Protein AF-A0A953MFC3-F1 (afdb_monomer_lite)

Radius of gyration: 16.42 Å; chains: 1; bounding box: 33×28×45 Å

Structure (mmCIF, N/CA/C/O backbone):
data_AF-A0A953MFC3-F1
#
_entry.id   AF-A0A953MFC3-F1
#
loop_
_atom_site.group_PDB
_atom_site.id
_atom_site.type_symbol
_atom_site.label_atom_id
_atom_site.label_alt_id
_atom_site.label_comp_id
_atom_site.label_asym_id
_atom_site.label_entity_id
_atom_site.label_seq_id
_atom_site.pdbx_PDB_ins_code
_atom_site.Cartn_x
_atom_site.Cartn_y
_atom_site.Cartn_z
_atom_site.occupancy
_atom_site.B_iso_or_equiv
_atom_site.auth_seq_id
_atom_site.auth_comp_id
_atom_site.auth_asym_id
_atom_site.auth_atom_id
_atom_site.pdbx_PDB_model_num
ATOM 1 N N . MET A 1 1 ? 9.632 14.082 -17.987 1.00 49.28 1 MET A N 1
ATOM 2 C CA . MET A 1 1 ? 8.362 14.559 -17.401 1.00 49.28 1 MET A CA 1
ATOM 3 C C . MET A 1 1 ? 7.592 13.425 -16.721 1.00 49.28 1 MET A C 1
ATOM 5 O O . MET A 1 1 ? 6.975 13.699 -15.709 1.00 49.28 1 MET A O 1
ATOM 9 N N . GLU A 1 2 ? 7.666 12.166 -17.187 1.00 62.69 2 GLU A N 1
ATOM 10 C CA . GLU A 1 2 ? 7.037 11.015 -16.496 1.00 62.69 2 GLU A CA 1
ATOM 11 C C . GLU A 1 2 ? 7.821 10.494 -15.275 1.00 62.69 2 GLU A C 1
ATOM 13 O O . GLU A 1 2 ? 7.213 10.234 -14.243 1.00 62.69 2 GLU A O 1
ATOM 18 N N . SER A 1 3 ? 9.160 10.429 -15.325 1.00 70.88 3 SER A N 1
ATOM 19 C CA . SER A 1 3 ? 9.975 9.938 -14.190 1.00 70.88 3 SER A CA 1
ATOM 20 C C . SER A 1 3 ? 9.859 10.806 -12.923 1.00 70.88 3 SER A C 1
ATOM 22 O O . SER A 1 3 ? 9.790 10.277 -11.815 1.00 70.88 3 SER A O 1
ATOM 24 N N . ASP A 1 4 ? 9.772 12.133 -13.069 1.00 81.44 4 ASP A N 1
ATOM 25 C CA . ASP A 1 4 ? 9.636 13.048 -11.924 1.00 81.44 4 ASP A CA 1
ATOM 26 C C . ASP A 1 4 ? 8.278 12.891 -11.221 1.00 81.44 4 ASP A C 1
ATOM 28 O O . ASP A 1 4 ? 8.199 12.995 -9.999 1.00 81.44 4 ASP A O 1
ATOM 32 N N . ASN A 1 5 ? 7.223 12.562 -11.976 1.00 86.94 5 ASN A N 1
ATOM 33 C CA . ASN A 1 5 ? 5.895 12.310 -11.417 1.00 86.94 5 ASN A CA 1
ATOM 34 C C . ASN A 1 5 ? 5.872 11.026 -10.575 1.00 86.94 5 ASN A C 1
ATOM 36 O O . ASN A 1 5 ? 5.260 11.014 -9.511 1.00 86.94 5 ASN A O 1
ATOM 40 N N . ILE A 1 6 ? 6.557 9.964 -11.018 1.00 87.38 6 ILE A N 1
ATOM 41 C CA . ILE A 1 6 ? 6.643 8.696 -10.272 1.00 87.38 6 ILE A CA 1
ATOM 42 C C . ILE A 1 6 ? 7.440 8.891 -8.977 1.00 87.38 6 ILE A C 1
ATOM 44 O O . ILE A 1 6 ? 7.013 8.435 -7.920 1.00 87.38 6 ILE A O 1
ATOM 48 N N . LYS A 1 7 ? 8.552 9.636 -9.029 1.00 90.38 7 LYS A N 1
ATOM 49 C CA . LYS A 1 7 ? 9.338 9.982 -7.833 1.00 90.38 7 LYS A CA 1
ATOM 50 C C . LYS A 1 7 ? 8.537 10.802 -6.828 1.00 90.38 7 LYS A C 1
ATOM 52 O O . LYS A 1 7 ? 8.602 10.526 -5.634 1.00 90.38 7 LYS A O 1
ATOM 57 N N . GLN A 1 8 ? 7.765 11.779 -7.303 1.00 93.69 8 GLN A N 1
ATOM 58 C CA . GLN A 1 8 ? 6.891 12.554 -6.427 1.00 93.69 8 GLN A CA 1
ATOM 59 C C . GLN A 1 8 ? 5.809 11.667 -5.801 1.00 93.69 8 GLN A C 1
ATOM 61 O O . GLN A 1 8 ? 5.603 11.726 -4.594 1.00 93.69 8 GLN A O 1
ATOM 66 N N . LEU A 1 9 ? 5.172 10.800 -6.593 1.00 92.75 9 LEU A N 1
ATOM 67 C CA . LEU A 1 9 ? 4.152 9.879 -6.097 1.00 92.75 9 LEU A CA 1
ATOM 68 C C . LEU A 1 9 ? 4.712 8.891 -5.062 1.00 92.75 9 LEU A C 1
ATOM 70 O O . LEU A 1 9 ? 4.027 8.584 -4.086 1.00 92.75 9 LEU A O 1
ATOM 74 N N . TYR A 1 10 ? 5.949 8.422 -5.245 1.00 95.00 10 TYR A N 1
ATOM 75 C CA . TYR A 1 10 ? 6.661 7.612 -4.256 1.00 95.00 10 TYR A CA 1
ATOM 76 C C . TYR A 1 10 ? 6.836 8.365 -2.935 1.00 95.00 10 TYR A C 1
ATOM 78 O O . TYR A 1 10 ? 6.445 7.848 -1.890 1.00 95.00 10 TYR A O 1
ATOM 86 N N . GLU A 1 11 ? 7.360 9.594 -2.963 1.00 96.38 11 GLU A N 1
ATOM 87 C CA . GLU A 1 11 ? 7.557 10.375 -1.734 1.00 96.38 11 GLU A CA 1
ATOM 88 C C . GLU A 1 11 ? 6.231 10.729 -1.051 1.00 96.38 11 GLU A C 1
ATOM 90 O O . GLU A 1 11 ? 6.125 10.633 0.173 1.00 96.38 11 GLU A O 1
ATOM 95 N N . ASP A 1 12 ? 5.194 11.062 -1.824 1.00 96.00 12 ASP A N 1
ATOM 96 C CA . ASP A 1 12 ? 3.857 11.336 -1.295 1.00 96.00 12 ASP A CA 1
ATOM 97 C C . ASP A 1 12 ? 3.270 10.088 -0.613 1.00 96.00 12 ASP A C 1
ATOM 99 O O . ASP A 1 12 ? 2.768 10.168 0.513 1.00 96.00 12 ASP A O 1
ATOM 103 N N . SER A 1 13 ? 3.380 8.919 -1.254 1.00 95.81 13 SER A N 1
ATOM 104 C CA . SER A 1 13 ? 2.884 7.639 -0.723 1.00 95.81 13 SER A CA 1
ATOM 105 C C . SER A 1 13 ? 3.653 7.209 0.524 1.00 95.81 13 SER A C 1
ATOM 107 O O . SER A 1 13 ? 3.051 6.842 1.536 1.00 95.81 13 SER A O 1
ATOM 109 N N . ARG A 1 14 ? 4.981 7.350 0.503 1.00 95.94 14 ARG A N 1
ATOM 110 C CA . ARG A 1 14 ? 5.854 7.087 1.648 1.00 95.94 14 ARG A CA 1
ATOM 111 C C . ARG A 1 14 ? 5.517 7.995 2.829 1.00 95.94 14 ARG A C 1
ATOM 113 O O . ARG A 1 14 ? 5.427 7.528 3.965 1.00 95.94 14 ARG A O 1
ATOM 120 N N . GLN A 1 15 ? 5.296 9.286 2.587 1.00 96.75 15 GLN A N 1
ATOM 121 C CA . GLN A 1 15 ? 4.924 10.226 3.641 1.00 96.75 15 GLN A CA 1
ATOM 122 C C . GLN A 1 15 ? 3.528 9.927 4.201 1.00 96.75 15 GLN A C 1
ATOM 124 O O . GLN A 1 15 ? 3.323 10.030 5.413 1.00 96.75 15 GLN A O 1
ATOM 129 N N . LEU A 1 16 ? 2.576 9.532 3.350 1.00 95.06 16 LEU A N 1
ATOM 130 C CA . LEU A 1 16 ? 1.262 9.064 3.786 1.00 95.06 16 LEU A CA 1
ATOM 131 C C . LEU A 1 16 ? 1.381 7.833 4.688 1.00 95.06 16 LEU A C 1
ATOM 133 O O . LEU A 1 16 ? 0.799 7.850 5.771 1.00 95.06 16 LEU A O 1
ATOM 137 N N . LEU A 1 17 ? 2.172 6.825 4.299 1.00 95.12 17 LEU A N 1
ATOM 138 C CA . LEU A 1 17 ? 2.411 5.621 5.099 1.00 95.12 17 LEU A CA 1
ATOM 139 C C . LEU A 1 17 ? 2.941 5.977 6.495 1.00 95.12 17 LEU A C 1
ATOM 141 O O . LEU A 1 17 ? 2.325 5.597 7.490 1.00 95.12 17 LEU A O 1
ATOM 145 N N . ILE A 1 18 ? 3.992 6.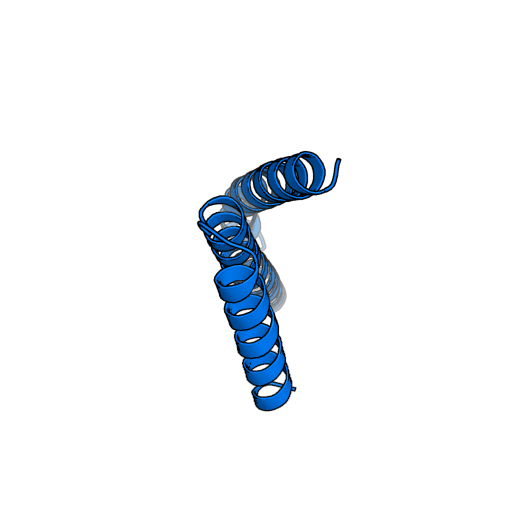801 6.578 1.00 94.50 18 ILE A N 1
ATOM 146 C CA . ILE A 1 18 ? 4.554 7.297 7.850 1.00 94.50 18 ILE A CA 1
ATOM 147 C C . ILE A 1 18 ? 3.477 8.000 8.691 1.00 94.50 18 ILE A C 1
ATOM 149 O O . ILE A 1 18 ? 3.362 7.783 9.896 1.00 94.50 18 ILE A O 1
ATOM 153 N N . ASN A 1 19 ? 2.640 8.826 8.060 1.00 94.25 19 ASN A N 1
ATOM 154 C CA . ASN A 1 19 ? 1.582 9.561 8.753 1.00 94.25 19 ASN A CA 1
ATOM 155 C C . ASN A 1 19 ? 0.455 8.657 9.279 1.00 94.25 19 ASN A C 1
ATOM 157 O O . ASN A 1 19 ? -0.312 9.090 10.145 1.00 94.25 19 ASN A O 1
ATOM 161 N N . THR A 1 20 ? 0.338 7.421 8.784 1.00 92.12 20 THR A N 1
ATOM 162 C CA . THR A 1 20 ? -0.632 6.449 9.302 1.00 92.12 20 THR A CA 1
ATOM 163 C C . THR A 1 20 ? -0.160 5.740 10.572 1.00 92.12 20 THR A C 1
ATOM 165 O O . THR A 1 20 ? -1.007 5.333 11.364 1.00 92.12 20 THR A O 1
ATOM 168 N N . GLU A 1 21 ? 1.151 5.613 10.820 1.00 88.81 21 GLU A N 1
ATOM 169 C CA . GLU A 1 21 ? 1.688 4.874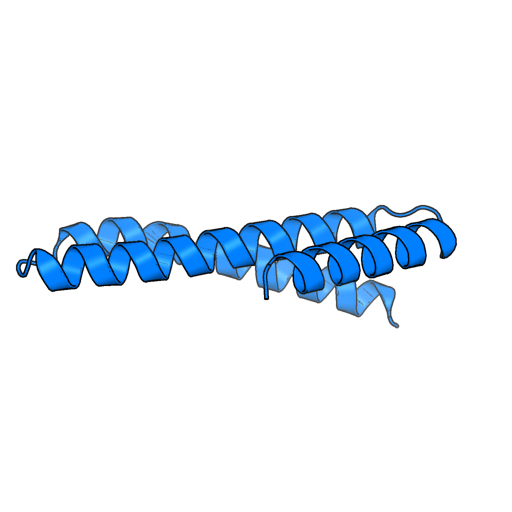 11.980 1.00 88.81 21 GLU A CA 1
ATOM 170 C C . GLU A 1 21 ? 1.108 5.349 13.330 1.00 88.81 21 GLU A C 1
ATOM 172 O O . GLU A 1 21 ? 0.672 4.509 14.125 1.00 88.81 21 GLU A O 1
ATOM 177 N N . PRO A 1 22 ? 0.973 6.668 13.599 1.00 92.88 22 PRO A N 1
ATOM 178 C CA . PRO A 1 22 ? 0.406 7.149 14.859 1.00 92.88 22 PRO A CA 1
ATOM 179 C C . PRO A 1 22 ? -1.092 6.854 15.019 1.00 92.88 22 PRO A C 1
ATOM 181 O O . PRO A 1 22 ? -1.631 6.991 16.120 1.00 92.88 22 PRO A O 1
ATOM 184 N N . LEU A 1 23 ? -1.809 6.503 13.942 1.00 91.50 23 LEU A N 1
ATOM 185 C CA . LEU A 1 23 ? -3.246 6.235 14.008 1.00 91.50 23 LEU A CA 1
ATOM 186 C C . LEU A 1 23 ? -3.523 4.981 14.837 1.00 91.50 23 LEU A C 1
ATOM 188 O O . LEU A 1 23 ? -4.397 5.024 15.699 1.00 91.50 23 LEU A O 1
ATOM 192 N N . THR A 1 24 ? -2.737 3.916 14.665 1.00 87.06 24 THR A N 1
ATOM 193 C CA . THR A 1 24 ? -2.892 2.661 15.420 1.00 87.06 24 THR A CA 1
ATOM 194 C C . THR A 1 24 ? -2.786 2.893 16.928 1.00 87.06 24 THR A C 1
ATOM 196 O O . THR A 1 24 ? -3.589 2.365 17.701 1.00 87.06 24 THR A O 1
ATOM 199 N N . GLU A 1 25 ? -1.853 3.747 17.358 1.00 90.06 25 GLU A N 1
ATOM 200 C CA . GLU A 1 25 ? -1.708 4.121 18.766 1.00 90.06 25 GLU A CA 1
ATOM 201 C C . GLU A 1 25 ? -2.901 4.953 19.261 1.00 90.06 25 GLU A C 1
ATOM 203 O O . GLU A 1 25 ? -3.461 4.664 20.320 1.00 90.06 25 GLU A O 1
ATOM 208 N N . ARG A 1 26 ? -3.375 5.933 18.479 1.00 92.69 26 ARG A N 1
ATOM 209 C CA . ARG A 1 26 ? -4.553 6.751 18.837 1.00 92.69 26 ARG A CA 1
ATOM 210 C C . ARG A 1 26 ? -5.817 5.912 19.032 1.00 92.69 26 ARG A C 1
ATOM 212 O O . ARG A 1 26 ? -6.635 6.234 19.897 1.00 92.69 26 ARG A O 1
ATOM 219 N N . LEU A 1 27 ? -5.968 4.820 18.282 1.00 93.56 27 LEU A N 1
ATOM 220 C CA . LEU A 1 27 ? -7.108 3.908 18.417 1.00 93.56 27 LEU A CA 1
ATOM 221 C C . LEU A 1 27 ? -7.140 3.182 19.772 1.00 93.56 27 LEU A C 1
ATOM 223 O O . LEU A 1 27 ? -8.212 2.767 20.214 1.00 93.56 27 LEU A O 1
ATOM 227 N N . THR A 1 28 ? -6.014 3.075 20.489 1.00 90.56 28 THR A N 1
ATOM 228 C CA . THR A 1 28 ? -5.979 2.455 21.828 1.00 90.56 28 THR A CA 1
ATOM 229 C C . THR A 1 28 ? -6.852 3.185 22.854 1.00 90.56 28 THR A C 1
ATOM 231 O O . THR A 1 28 ? -7.368 2.551 23.775 1.00 90.56 28 THR A O 1
ATOM 234 N N . GLY A 1 29 ? -7.094 4.488 22.662 1.00 94.44 29 GLY A N 1
ATOM 235 C CA . GLY A 1 29 ? -7.956 5.303 23.521 1.00 94.44 29 GLY A CA 1
ATOM 236 C C . GLY A 1 29 ? -9.461 5.058 23.341 1.00 94.44 29 GLY A C 1
ATOM 237 O O . GLY A 1 29 ? -10.268 5.585 24.113 1.00 94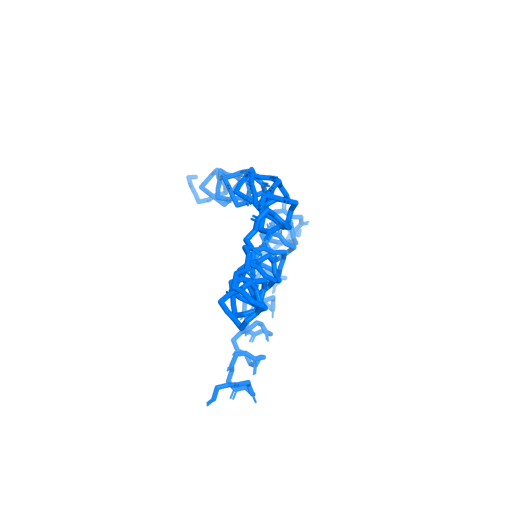.44 29 GLY A O 1
ATOM 238 N N . ILE A 1 30 ? -9.873 4.268 22.343 1.00 96.31 30 ILE A N 1
ATOM 239 C CA . ILE A 1 30 ? -11.286 4.000 22.063 1.00 96.31 30 ILE A CA 1
ATOM 240 C C . ILE A 1 30 ? -11.848 3.001 23.078 1.00 96.31 30 ILE A C 1
ATOM 242 O O . ILE A 1 30 ? -11.428 1.847 23.163 1.00 96.31 30 ILE A O 1
ATOM 246 N N . ARG A 1 31 ? -12.862 3.446 23.832 1.00 97.31 31 ARG A N 1
ATOM 247 C CA . ARG A 1 31 ? -13.522 2.639 24.872 1.00 97.31 31 ARG A CA 1
ATOM 248 C C . ARG A 1 31 ? -14.410 1.529 24.317 1.00 97.31 31 ARG A C 1
ATOM 250 O O . ARG A 1 31 ? -14.541 0.498 24.964 1.00 97.31 31 ARG A O 1
ATOM 257 N N . ASN A 1 32 ? -15.042 1.743 23.161 1.00 97.88 32 ASN A N 1
ATOM 258 C CA . ASN A 1 32 ? -15.879 0.732 22.516 1.00 97.88 32 ASN A CA 1
ATOM 259 C C . ASN A 1 32 ? -14.977 -0.335 21.858 1.00 97.88 32 ASN A C 1
ATOM 261 O O . ASN A 1 32 ? -14.285 -0.002 20.894 1.00 97.88 32 ASN A O 1
ATOM 265 N N . PRO A 1 33 ? -14.976 -1.597 22.334 1.00 96.00 33 PRO A N 1
ATOM 266 C CA . PRO A 1 33 ? -14.049 -2.612 21.837 1.00 96.00 33 PRO A CA 1
ATOM 267 C C . PRO A 1 33 ? -14.280 -2.975 20.371 1.00 96.00 33 PRO A C 1
ATOM 269 O O . PRO A 1 33 ? -13.316 -3.136 19.635 1.00 96.00 33 PRO A O 1
ATOM 272 N N . GLN A 1 34 ? -15.538 -3.060 19.938 1.00 97.06 34 GLN A N 1
ATOM 273 C CA . GLN A 1 34 ? -15.873 -3.446 18.569 1.00 97.06 34 GLN A CA 1
ATOM 274 C C . GLN A 1 34 ? -15.458 -2.362 17.573 1.00 97.06 34 GLN A C 1
ATOM 276 O O . GLN A 1 34 ? -14.780 -2.655 16.597 1.00 97.06 34 GLN A O 1
ATOM 281 N N . LEU A 1 35 ? -15.792 -1.100 17.861 1.00 95.88 35 LEU A N 1
ATOM 282 C CA . LEU A 1 35 ? -15.376 0.033 17.032 1.00 95.88 35 LEU A CA 1
ATOM 283 C C . LEU A 1 35 ? -13.848 0.136 16.946 1.00 95.88 35 LEU A C 1
ATOM 285 O O . LEU A 1 35 ? -13.311 0.426 15.881 1.00 95.88 35 LEU A O 1
ATOM 289 N N . LYS A 1 36 ? -13.152 -0.096 18.064 1.00 96.88 36 LYS A N 1
ATOM 290 C CA . LYS A 1 36 ? -11.689 -0.076 18.112 1.00 96.88 36 LYS A CA 1
ATOM 291 C C . LYS A 1 36 ? -11.080 -1.104 17.161 1.00 96.88 36 LYS A C 1
ATOM 293 O O . LYS A 1 36 ? -10.182 -0.742 16.412 1.00 96.88 36 LYS A O 1
ATOM 298 N N . GLU A 1 37 ? -11.547 -2.350 17.199 1.00 95.56 37 GLU A N 1
ATOM 299 C CA . GLU A 1 37 ? -11.010 -3.399 16.325 1.00 95.56 37 GLU A CA 1
ATOM 300 C C . GLU A 1 37 ? -11.356 -3.130 14.855 1.00 95.56 37 GLU A C 1
ATOM 302 O O . GLU A 1 37 ? -10.455 -3.132 14.030 1.00 95.56 37 GLU A O 1
ATOM 307 N N . THR A 1 38 ? -12.589 -2.720 14.533 1.00 96.38 38 THR A N 1
ATOM 308 C CA . THR A 1 38 ? -12.943 -2.339 13.151 1.00 96.38 38 THR A CA 1
ATOM 309 C C . THR A 1 38 ? -12.057 -1.219 12.599 1.00 96.38 38 THR A C 1
AT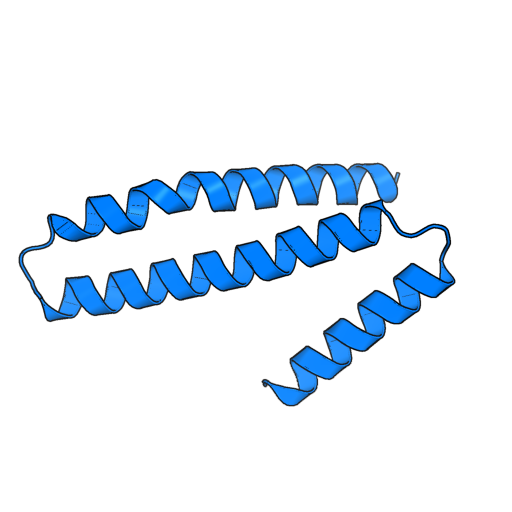OM 311 O O . THR A 1 38 ? -11.623 -1.274 11.453 1.00 96.38 38 THR A O 1
ATOM 314 N N . LEU A 1 39 ? -11.764 -0.191 13.399 1.00 96.12 39 LEU A N 1
ATOM 315 C CA . LEU A 1 39 ? -10.893 0.899 12.954 1.00 96.12 39 LEU A CA 1
ATOM 316 C C . LEU A 1 39 ? -9.431 0.468 12.824 1.00 96.12 39 LEU A C 1
ATOM 318 O O . LEU A 1 39 ? -8.733 0.989 11.957 1.00 96.12 39 LEU A O 1
ATOM 322 N N . LYS A 1 40 ? -8.961 -0.462 13.663 1.00 94.19 40 LYS A N 1
ATOM 323 C CA . LYS A 1 40 ? -7.621 -1.036 13.512 1.00 94.19 40 LYS A CA 1
ATOM 324 C C . LYS A 1 40 ? -7.515 -1.821 12.218 1.00 94.19 40 LYS A C 1
ATOM 326 O O . LYS A 1 40 ? -6.546 -1.617 11.500 1.00 94.19 40 LYS A O 1
ATOM 331 N N . ASP A 1 41 ? -8.512 -2.646 11.910 1.00 95.00 41 ASP A N 1
ATOM 332 C CA . ASP A 1 41 ? -8.550 -3.406 10.662 1.00 95.00 41 ASP A CA 1
ATOM 333 C C . ASP A 1 41 ? -8.471 -2.458 9.460 1.00 95.00 41 ASP A C 1
ATOM 335 O O . ASP A 1 41 ? -7.639 -2.650 8.582 1.00 95.00 41 ASP A O 1
ATOM 339 N N . TYR A 1 42 ? -9.239 -1.361 9.471 1.00 94.69 42 TYR A N 1
ATOM 340 C CA . TYR A 1 42 ? -9.185 -0.356 8.403 1.00 94.69 42 TYR A CA 1
ATOM 341 C C . TYR A 1 42 ? -7.815 0.311 8.276 1.00 94.69 42 TYR A C 1
ATOM 343 O O . TYR A 1 42 ? -7.312 0.469 7.166 1.00 94.69 42 TYR A O 1
ATOM 351 N N . VAL A 1 43 ? -7.202 0.708 9.394 1.00 94.81 43 VAL A N 1
ATOM 352 C CA . VAL A 1 43 ? -5.862 1.312 9.374 1.00 94.81 43 VAL A CA 1
ATOM 353 C C . VAL A 1 43 ? -4.828 0.313 8.861 1.00 94.81 43 VAL A C 1
ATOM 355 O O . VAL A 1 43 ? -3.988 0.694 8.052 1.00 94.81 43 VAL A O 1
ATOM 358 N N . HIS A 1 44 ? -4.909 -0.951 9.275 1.00 93.81 44 HIS A N 1
ATOM 359 C CA . HIS A 1 44 ? -4.009 -1.999 8.807 1.00 93.81 44 HIS A CA 1
ATOM 360 C C . HIS A 1 44 ? -4.165 -2.269 7.312 1.00 93.81 44 HIS A C 1
ATOM 362 O O . HIS A 1 44 ? -3.152 -2.339 6.626 1.00 93.81 44 HIS A O 1
ATOM 368 N N . THR A 1 45 ? -5.391 -2.340 6.788 1.00 93.94 45 THR A N 1
ATOM 369 C CA . THR A 1 45 ? -5.620 -2.464 5.340 1.00 93.94 45 THR A CA 1
ATOM 370 C C . THR A 1 45 ? -4.989 -1.297 4.585 1.00 93.94 45 THR A C 1
ATOM 372 O O . THR A 1 45 ? -4.186 -1.518 3.688 1.00 93.94 45 THR A O 1
ATOM 375 N N . VAL A 1 46 ? -5.251 -0.055 5.007 1.00 93.00 46 VAL A N 1
ATOM 376 C CA . VAL A 1 46 ? -4.668 1.133 4.359 1.00 93.00 46 VAL A CA 1
ATOM 377 C C . VAL A 1 46 ? -3.136 1.131 4.432 1.00 93.00 46 VAL A C 1
ATOM 379 O O . VAL A 1 46 ? -2.477 1.485 3.459 1.00 93.00 46 VAL A O 1
ATOM 382 N N . GLN A 1 47 ? -2.554 0.727 5.564 1.00 93.75 47 GLN A N 1
ATOM 383 C CA . GLN A 1 47 ? -1.102 0.591 5.729 1.00 93.75 47 GLN A CA 1
ATOM 384 C C . GLN A 1 47 ? -0.511 -0.459 4.791 1.00 93.75 47 GLN A C 1
ATOM 386 O O . GLN A 1 47 ? 0.522 -0.207 4.177 1.00 93.75 47 GLN A O 1
ATOM 391 N N . SER A 1 48 ? -1.159 -1.618 4.673 1.00 93.75 48 SER A N 1
ATOM 392 C CA . SER A 1 48 ? -0.743 -2.678 3.756 1.00 93.75 48 SER A CA 1
ATOM 393 C C . SER A 1 48 ? -0.811 -2.222 2.301 1.00 93.75 48 SER A C 1
ATOM 395 O O . SER A 1 48 ? 0.161 -2.408 1.573 1.00 93.75 48 SER A O 1
ATOM 397 N N . ASP A 1 49 ? -1.894 -1.558 1.899 1.00 91.50 49 ASP A N 1
ATOM 398 C CA . ASP A 1 49 ? -2.061 -1.051 0.535 1.00 91.50 49 ASP A CA 1
ATOM 399 C C . ASP A 1 49 ? -1.010 0.020 0.200 1.00 91.50 49 ASP A C 1
ATOM 401 O O . ASP A 1 49 ? -0.391 -0.013 -0.864 1.00 91.50 49 ASP A O 1
ATOM 405 N N . LEU A 1 50 ? -0.755 0.950 1.129 1.00 93.44 50 LEU A N 1
ATOM 406 C CA . LEU A 1 50 ? 0.272 1.982 0.967 1.00 93.44 50 LEU A CA 1
ATOM 407 C C . LEU A 1 50 ? 1.684 1.395 0.909 1.00 93.44 50 LEU A C 1
ATOM 409 O O . LEU A 1 50 ? 2.509 1.907 0.153 1.00 93.44 50 LEU A O 1
ATOM 413 N N . LEU A 1 51 ? 1.972 0.346 1.684 1.00 95.00 51 LEU A N 1
ATOM 414 C CA . LEU A 1 51 ? 3.260 -0.345 1.641 1.00 95.00 51 LEU A CA 1
ATOM 415 C C . LEU A 1 51 ? 3.480 -0.991 0.269 1.00 95.00 51 LEU A C 1
ATOM 417 O O . LEU A 1 51 ? 4.483 -0.701 -0.373 1.00 95.00 51 LEU A O 1
ATOM 421 N N . ILE A 1 52 ? 2.507 -1.769 -0.217 1.00 92.06 52 ILE A N 1
ATOM 422 C CA . ILE A 1 52 ? 2.567 -2.414 -1.539 1.00 92.06 52 ILE A CA 1
ATOM 423 C C . ILE A 1 52 ? 2.756 -1.373 -2.648 1.00 92.06 52 ILE A C 1
ATOM 425 O O . ILE A 1 52 ? 3.589 -1.555 -3.536 1.00 92.06 52 ILE A O 1
ATOM 429 N N . LEU A 1 53 ? 2.006 -0.267 -2.597 1.00 91.12 53 LEU A N 1
ATOM 430 C CA . LEU A 1 53 ? 2.142 0.820 -3.563 1.00 91.12 53 LEU A CA 1
ATOM 431 C C . LEU A 1 53 ? 3.534 1.462 -3.503 1.00 91.12 53 LEU A C 1
ATOM 433 O O . LEU A 1 53 ? 4.136 1.715 -4.543 1.00 91.12 53 LEU A O 1
ATOM 437 N N . THR A 1 54 ? 4.043 1.734 -2.302 1.00 94.50 54 THR A N 1
ATOM 438 C CA . THR A 1 54 ? 5.352 2.375 -2.113 1.00 94.50 54 THR A CA 1
ATOM 439 C C . THR A 1 54 ? 6.481 1.480 -2.619 1.00 94.50 54 THR A C 1
ATOM 441 O O . THR A 1 54 ? 7.365 1.978 -3.314 1.00 94.50 54 THR A O 1
ATOM 444 N N . ASP A 1 55 ? 6.414 0.175 -2.348 1.00 93.12 55 ASP A N 1
ATOM 445 C CA . ASP A 1 55 ? 7.381 -0.808 -2.841 1.00 93.12 55 ASP A CA 1
ATOM 446 C C . ASP A 1 55 ? 7.341 -0.889 -4.372 1.00 93.12 55 ASP A C 1
ATOM 448 O O . ASP A 1 55 ? 8.377 -0.794 -5.023 1.00 93.12 55 ASP A O 1
ATOM 452 N N . LEU A 1 56 ? 6.148 -0.951 -4.974 1.00 91.81 56 LEU A N 1
ATOM 453 C CA . LEU A 1 56 ? 6.006 -0.943 -6.433 1.00 91.81 56 LEU A CA 1
ATOM 454 C C . LEU A 1 56 ? 6.618 0.314 -7.065 1.00 91.81 56 LEU A C 1
ATOM 456 O O . LEU A 1 56 ? 7.316 0.231 -8.073 1.00 91.81 56 LEU A O 1
ATOM 460 N N . LEU A 1 57 ? 6.334 1.486 -6.494 1.00 92.06 57 LEU A N 1
ATOM 461 C CA . LEU A 1 57 ? 6.859 2.754 -6.992 1.00 92.06 57 LEU A CA 1
ATOM 462 C C . LEU A 1 57 ? 8.378 2.831 -6.844 1.00 92.06 57 LEU A C 1
ATOM 464 O O . LEU A 1 57 ? 9.037 3.375 -7.727 1.00 92.06 57 LEU A O 1
ATOM 468 N N . PHE A 1 58 ? 8.931 2.284 -5.761 1.00 93.56 58 PHE A N 1
ATOM 469 C CA . PHE A 1 58 ? 10.373 2.179 -5.583 1.00 93.56 58 PHE A CA 1
ATOM 470 C C . PHE A 1 58 ? 11.002 1.327 -6.688 1.00 93.56 58 PHE A C 1
ATOM 472 O O . PHE A 1 58 ? 11.906 1.813 -7.366 1.00 93.56 58 PHE A O 1
ATOM 479 N N . GLU A 1 59 ? 10.464 0.129 -6.934 1.00 92.56 59 GLU A N 1
ATOM 480 C CA . GLU A 1 59 ? 10.941 -0.759 -8.001 1.00 92.56 59 GLU A CA 1
ATOM 481 C C . GLU A 1 59 ? 10.862 -0.080 -9.381 1.00 92.56 59 GLU A C 1
ATOM 483 O O . GLU A 1 59 ? 11.833 -0.098 -10.136 1.00 92.56 59 GLU A O 1
ATOM 488 N N . LEU A 1 60 ? 9.763 0.628 -9.680 1.00 89.88 60 LEU A N 1
ATOM 489 C CA . LEU A 1 60 ? 9.615 1.409 -10.920 1.00 89.88 60 LEU A CA 1
ATOM 490 C C . LEU A 1 60 ? 10.683 2.498 -11.085 1.00 89.88 60 LEU A C 1
ATOM 492 O O . LEU A 1 60 ? 11.094 2.794 -12.205 1.00 89.88 60 LEU A O 1
ATOM 496 N N . ILE A 1 61 ? 11.107 3.139 -9.992 1.00 89.62 61 ILE A N 1
ATOM 497 C CA . ILE A 1 61 ? 12.148 4.178 -10.021 1.00 89.62 61 ILE A CA 1
ATOM 498 C C . ILE A 1 61 ? 13.533 3.560 -10.249 1.00 89.62 61 ILE A C 1
ATOM 500 O O . ILE A 1 61 ? 14.420 4.247 -10.764 1.00 89.62 61 ILE A O 1
ATOM 504 N N . THR A 1 62 ? 13.726 2.300 -9.857 1.00 90.12 62 THR A N 1
ATOM 505 C CA . THR A 1 62 ? 15.002 1.585 -9.965 1.00 90.12 62 THR A CA 1
ATOM 506 C C . THR A 1 62 ? 15.157 0.751 -11.233 1.00 90.12 62 THR A C 1
ATOM 508 O O . THR A 1 62 ? 16.283 0.346 -11.509 1.00 90.12 62 THR A O 1
ATOM 511 N N . CYS A 1 63 ? 14.085 0.518 -12.001 1.00 90.00 63 CYS A N 1
ATOM 512 C CA . CYS A 1 63 ? 14.149 -0.187 -13.283 1.00 90.00 63 CYS A CA 1
ATOM 513 C C . CYS A 1 63 ? 15.180 0.439 -14.235 1.00 90.00 63 CYS A C 1
ATOM 515 O O . CYS A 1 63 ? 15.233 1.662 -14.407 1.00 90.00 63 CYS A O 1
ATOM 517 N N . GLU A 1 64 ? 15.981 -0.410 -14.876 1.00 87.12 64 GLU A N 1
ATOM 518 C CA . GLU A 1 64 ? 17.052 0.018 -15.780 1.00 87.12 64 GLU A CA 1
ATOM 519 C C . GLU A 1 64 ? 16.521 0.374 -17.177 1.00 87.12 64 GLU A C 1
ATOM 521 O O . GLU A 1 64 ? 17.083 1.246 -17.850 1.00 87.12 64 GLU A O 1
ATOM 526 N N . ASP A 1 65 ? 15.429 -0.268 -17.609 1.00 89.19 65 ASP A N 1
ATOM 527 C CA . ASP A 1 65 ? 14.814 -0.058 -18.919 1.00 89.19 65 ASP A CA 1
ATOM 528 C C . ASP A 1 65 ? 13.277 -0.220 -18.939 1.00 89.19 65 ASP A C 1
ATOM 530 O O . ASP A 1 65 ? 12.634 -0.593 -17.956 1.00 89.19 65 ASP A O 1
ATOM 534 N N . GLU A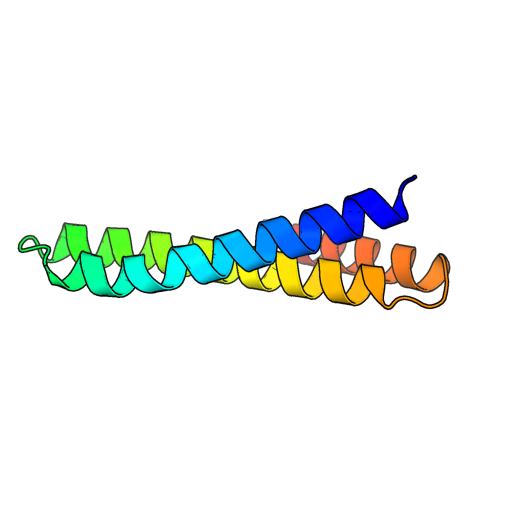 1 66 ? 12.672 0.096 -20.089 1.00 86.62 66 GLU A N 1
ATOM 535 C CA . GLU A 1 66 ? 11.219 0.025 -20.307 1.00 86.62 66 GLU A CA 1
ATOM 536 C C . GLU A 1 66 ? 10.663 -1.411 -20.256 1.00 86.62 66 GLU A C 1
ATOM 538 O O . GLU A 1 66 ? 9.495 -1.600 -19.916 1.00 86.62 66 GLU A O 1
ATOM 543 N N . THR A 1 67 ? 11.484 -2.427 -20.540 1.00 91.62 67 THR A N 1
ATOM 544 C CA . THR A 1 67 ? 11.069 -3.838 -20.503 1.00 91.62 67 THR A CA 1
ATOM 545 C C . THR A 1 67 ? 10.802 -4.279 -19.068 1.00 91.62 67 THR A C 1
ATOM 547 O O . THR A 1 67 ? 9.814 -4.967 -18.804 1.00 91.62 67 THR A O 1
ATOM 550 N N . GLU A 1 68 ? 11.657 -3.868 -18.128 1.00 89.75 68 GLU A N 1
ATOM 551 C CA . GLU A 1 68 ? 11.459 -4.137 -16.700 1.00 89.75 68 GLU A CA 1
ATOM 552 C C . GLU A 1 68 ? 10.200 -3.447 -16.167 1.00 89.75 68 GLU A C 1
ATOM 554 O O . GLU A 1 68 ? 9.419 -4.059 -15.436 1.00 89.75 68 GLU A O 1
ATOM 559 N N . ILE A 1 69 ? 9.952 -2.208 -16.602 1.00 87.00 69 ILE A N 1
ATOM 560 C CA . ILE A 1 69 ? 8.744 -1.453 -16.249 1.00 87.00 69 ILE A CA 1
ATOM 561 C C . ILE A 1 69 ? 7.487 -2.182 -16.744 1.00 87.00 69 ILE A C 1
ATOM 563 O O . ILE A 1 69 ? 6.550 -2.398 -15.970 1.00 87.00 69 ILE A O 1
ATOM 567 N N . GLU A 1 70 ? 7.453 -2.597 -18.014 1.00 88.81 70 GLU A N 1
ATOM 568 C CA . GLU A 1 70 ? 6.323 -3.351 -18.568 1.00 88.81 70 GLU A CA 1
ATOM 569 C C . GLU A 1 70 ? 6.117 -4.686 -17.846 1.00 88.81 70 GLU A C 1
ATOM 571 O O . GLU A 1 70 ? 4.978 -5.067 -17.557 1.00 88.81 70 GLU A O 1
ATOM 576 N N . PHE A 1 71 ? 7.197 -5.401 -17.530 1.00 89.88 71 PHE A N 1
ATOM 577 C CA . PHE A 1 71 ? 7.130 -6.656 -16.787 1.00 89.88 71 PHE A CA 1
ATOM 578 C C . PHE A 1 71 ? 6.519 -6.458 -15.392 1.00 89.88 71 PHE A C 1
ATOM 580 O O . PHE A 1 71 ? 5.629 -7.216 -14.990 1.00 89.88 71 PHE A O 1
ATOM 587 N N . LEU A 1 72 ? 6.940 -5.413 -14.678 1.00 88.31 72 LEU A N 1
ATOM 588 C CA . LEU A 1 72 ? 6.449 -5.079 -13.343 1.00 88.31 72 LEU A CA 1
ATOM 589 C C . LEU A 1 72 ? 4.959 -4.700 -13.363 1.00 88.31 72 LEU A C 1
ATOM 591 O O . LEU A 1 72 ? 4.176 -5.210 -12.559 1.00 88.31 72 LEU A O 1
ATOM 595 N N . ILE A 1 73 ? 4.543 -3.855 -14.313 1.00 87.12 73 ILE A N 1
ATOM 596 C CA . ILE A 1 73 ? 3.142 -3.435 -14.472 1.00 87.12 73 ILE A CA 1
ATOM 597 C C . ILE A 1 73 ? 2.249 -4.630 -14.817 1.00 87.12 73 ILE A C 1
ATOM 599 O O . ILE A 1 73 ? 1.181 -4.788 -14.223 1.00 87.12 73 ILE A O 1
ATOM 603 N N . ASN A 1 74 ? 2.676 -5.488 -15.749 1.00 90.56 74 ASN A N 1
ATOM 604 C CA . ASN A 1 74 ? 1.915 -6.681 -16.119 1.00 90.56 74 ASN A CA 1
ATOM 605 C C . ASN A 1 74 ? 1.799 -7.657 -14.943 1.00 90.56 74 ASN A C 1
ATOM 607 O O . ASN A 1 74 ? 0.703 -8.128 -14.659 1.00 90.56 74 ASN A O 1
ATOM 611 N N . THR A 1 75 ? 2.887 -7.892 -14.205 1.00 87.81 75 THR A N 1
ATOM 612 C CA . THR A 1 75 ? 2.862 -8.751 -13.010 1.00 87.81 75 THR A CA 1
ATOM 613 C C . THR A 1 75 ? 1.900 -8.205 -11.953 1.00 87.81 75 THR A C 1
ATOM 615 O O . THR A 1 75 ? 1.119 -8.958 -11.375 1.00 87.81 75 THR A O 1
ATOM 618 N N . ASN A 1 76 ? 1.905 -6.889 -11.717 1.00 86.06 76 ASN A N 1
ATOM 619 C CA . ASN A 1 76 ? 0.978 -6.259 -10.778 1.00 86.06 76 ASN A CA 1
ATOM 620 C C . ASN A 1 76 ? -0.485 -6.395 -11.238 1.00 86.06 76 ASN A C 1
ATOM 622 O O . ASN A 1 76 ? -1.361 -6.718 -10.434 1.00 86.06 76 ASN A O 1
ATOM 626 N N . ARG A 1 77 ? -0.757 -6.212 -12.538 1.00 88.31 77 ARG A N 1
ATOM 627 C CA . ARG A 1 77 ? -2.091 -6.448 -13.108 1.00 88.31 77 ARG A CA 1
ATOM 628 C C . ARG A 1 77 ? -2.552 -7.883 -12.853 1.00 88.31 77 ARG A C 1
ATOM 630 O O . ARG A 1 77 ? -3.646 -8.069 -12.331 1.00 88.31 77 ARG A O 1
ATOM 637 N N . ASP A 1 78 ? -1.714 -8.867 -13.161 1.00 90.56 78 ASP A N 1
ATOM 638 C CA . ASP A 1 78 ? -2.055 -10.284 -13.016 1.00 90.56 78 ASP A CA 1
ATOM 639 C C . ASP A 1 78 ? -2.316 -10.654 -11.538 1.00 90.56 78 ASP A C 1
ATOM 641 O O . ASP A 1 78 ? -3.236 -11.413 -11.237 1.00 90.56 78 ASP A O 1
ATOM 645 N N . ILE A 1 79 ? -1.574 -10.068 -10.587 1.00 84.69 79 ILE A N 1
ATOM 646 C CA . ILE A 1 79 ? -1.848 -10.217 -9.145 1.00 84.69 79 ILE A CA 1
ATOM 647 C C . ILE A 1 79 ? -3.218 -9.627 -8.782 1.00 84.69 79 ILE A C 1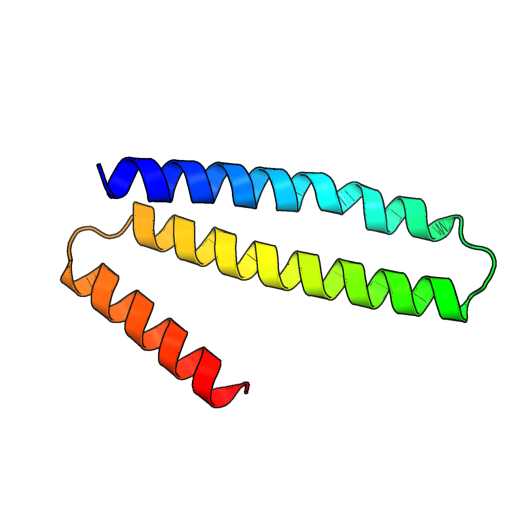
ATOM 649 O O . ILE A 1 79 ? -3.992 -10.278 -8.082 1.00 84.69 79 ILE A O 1
ATOM 653 N N . ASN A 1 80 ? -3.547 -8.426 -9.265 1.00 81.50 80 ASN A N 1
ATOM 654 C CA . ASN A 1 80 ? -4.845 -7.804 -8.990 1.00 81.50 80 ASN A CA 1
ATOM 655 C C . ASN A 1 80 ? -6.017 -8.616 -9.554 1.00 81.50 80 ASN A C 1
ATOM 657 O O . ASN A 1 80 ? -7.067 -8.669 -8.918 1.00 81.50 80 ASN A O 1
ATOM 661 N N . GLU A 1 81 ? -5.850 -9.258 -10.709 1.00 89.06 81 GLU A N 1
ATOM 662 C CA . GLU A 1 81 ? -6.862 -10.144 -11.303 1.00 89.06 81 GLU A CA 1
ATOM 663 C C . GLU A 1 81 ? -7.048 -11.458 -10.527 1.00 89.06 81 GLU A C 1
ATOM 665 O O . GLU A 1 81 ? -8.108 -12.068 -10.606 1.00 89.06 81 GLU A O 1
ATOM 670 N N . LEU A 1 82 ? -6.044 -11.912 -9.770 1.00 86.56 82 LEU A N 1
ATOM 671 C CA . LEU A 1 82 ? -6.158 -13.104 -8.921 1.00 86.56 82 LEU A CA 1
ATOM 672 C C . LEU A 1 82 ? -6.847 -12.826 -7.580 1.00 86.56 82 LEU A C 1
ATOM 674 O O . LEU A 1 82 ? -7.377 -13.750 -6.960 1.00 86.56 82 LEU A O 1
ATOM 678 N N . VAL A 1 83 ? -6.776 -11.583 -7.103 1.00 77.62 83 VAL A N 1
ATOM 679 C CA . VAL A 1 83 ? -7.261 -11.181 -5.775 1.00 77.62 83 VAL A CA 1
ATOM 680 C C . VAL A 1 83 ? -8.677 -10.578 -5.826 1.00 77.62 83 VAL A C 1
ATOM 682 O O . VAL A 1 83 ? -9.370 -10.620 -4.808 1.00 77.62 83 VAL A O 1
ATOM 685 N N . ASN A 1 84 ? -9.124 -10.069 -6.984 1.00 59.72 84 ASN A N 1
ATOM 686 C CA . ASN A 1 84 ? -10.469 -9.507 -7.214 1.00 59.72 84 ASN A CA 1
ATOM 687 C C . ASN A 1 84 ? -11.390 -10.459 -7.987 1.00 59.72 84 ASN A C 1
ATOM 689 O O . ASN A 1 84 ? -12.609 -10.449 -7.695 1.00 59.72 84 ASN A O 1
#

Sequence (84 aa):
MESDNIKQLYEDSRQLLINTEPLTERLTGIRNPQLKETLKDYVHTVQSDLLILTDLLFELITCEDETEIEFLINTNRDINELVN

pLDDT: mean 90.29, std 7.86, range [49.28, 97.88]

Foldseek 3Di:
DVLVVLVVVLVVLVVVLVVLVVVLVVLVPDPDPVVSVVVNVVSVVSNVVSVVSNVLSVQCNVDPDPVSVVVSVVVVVVVVVVVD

Secondary structure (DSSP, 8-state):
-HHHHHHHHHHHHHHHHHHHHHHHHHHTT-S-HHHHHHHHHHHHHHHHHHHHHHHHHHHHHH-SSHHHHHHHHHHHHHHHHHH-